Protein AF-A0A9P4ILH5-F1 (afdb_monomer_lite)

Sequence (162 aa):
MSQAESAASSATSRSSKFNIDENAKGSVLVYQWRGGPTGLAVQSQADLAKTIDKNTHLRCSRKQLPRGKSRIDVRTEDLYNEPERTSYSKYPNMKNCLASIGIPSKVYWKRMFTNQYKELFIISPESSPENSPENSQNTTPSSTFAPEARHAPPQGQEDGPS

Secondary structure (DSSP, 8-state):
-------------HHHHTT--TT---EEEEEETT-GGG-EEEEEHHHHHHHHHH-TTEEEEEEEPPTT-SEEEEEGGGGS-HHHHHHHTTSGGGG-EEEEEEPPHHHHHHHHHH----EEEEEEE---TT-------------S------------------

Structure (mmCIF, N/CA/C/O backbone):
data_AF-A0A9P4ILH5-F1
#
_entry.id   AF-A0A9P4ILH5-F1
#
loop_
_atom_site.group_PDB
_atom_site.id
_atom_site.type_symbol
_atom_site.label_atom_id
_atom_site.label_alt_id
_atom_site.label_comp_id
_atom_site.label_asym_id
_atom_site.label_entity_id
_atom_site.label_seq_id
_atom_site.pdbx_PDB_ins_code
_atom_site.Cartn_x
_atom_site.Cartn_y
_atom_site.Cartn_z
_atom_site.occupancy
_atom_site.B_iso_or_equiv
_atom_site.auth_seq_id
_atom_site.auth_comp_id
_atom_site.auth_asym_id
_atom_site.auth_atom_id
_atom_site.pdbx_PDB_model_num
ATOM 1 N N . MET A 1 1 ? -13.924 50.700 -13.151 1.00 39.12 1 MET A N 1
ATOM 2 C CA . MET A 1 1 ? -14.479 49.351 -13.397 1.00 39.12 1 MET A CA 1
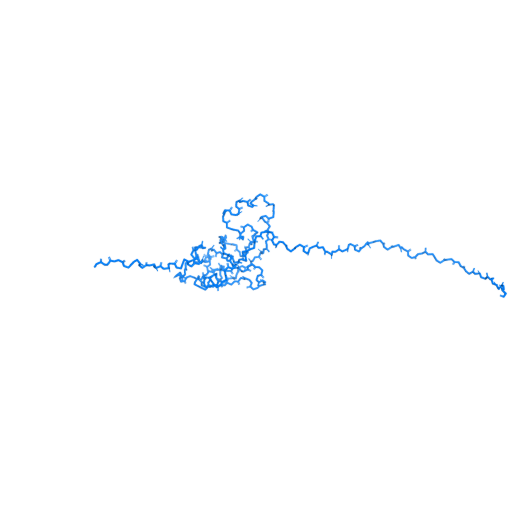ATOM 3 C C . MET A 1 1 ? -13.353 48.527 -14.007 1.00 39.12 1 MET A C 1
ATOM 5 O O . MET A 1 1 ? -13.022 48.742 -15.157 1.00 39.12 1 MET A O 1
ATOM 9 N N . SER A 1 2 ? -12.490 47.942 -13.180 1.00 47.09 2 SER A N 1
ATOM 10 C CA . SER A 1 2 ? -12.613 46.578 -12.633 1.00 47.09 2 SER A CA 1
ATOM 11 C C . SER A 1 2 ? -12.227 45.516 -13.658 1.00 47.09 2 SER A C 1
ATOM 13 O O . SER A 1 2 ? -13.052 45.153 -14.488 1.00 47.09 2 SER A O 1
ATOM 15 N N . GLN A 1 3 ? -11.010 44.988 -13.529 1.00 38.22 3 GLN A N 1
ATOM 16 C CA . GLN A 1 3 ? -10.766 43.545 -13.490 1.00 38.22 3 GLN A CA 1
ATOM 17 C C . GLN A 1 3 ? -9.326 43.294 -13.026 1.00 38.22 3 GLN A C 1
ATOM 19 O O . GLN A 1 3 ? -8.369 43.427 -13.778 1.00 38.22 3 GLN A O 1
ATOM 24 N N . ALA A 1 4 ? -9.194 42.992 -11.735 1.00 41.22 4 ALA A N 1
ATOM 25 C CA . ALA A 1 4 ? -8.048 42.275 -11.209 1.00 41.22 4 ALA A CA 1
ATOM 26 C C . ALA A 1 4 ? -8.305 40.793 -11.501 1.00 41.22 4 ALA A C 1
ATOM 28 O O . ALA A 1 4 ? -9.190 40.191 -10.889 1.00 41.22 4 ALA A O 1
ATOM 29 N N . GLU A 1 5 ? -7.579 40.220 -12.461 1.00 37.84 5 GLU A N 1
ATOM 30 C CA . GLU A 1 5 ? -7.494 38.771 -12.616 1.00 37.84 5 GLU A CA 1
ATOM 31 C C . GLU A 1 5 ? -6.852 38.214 -11.346 1.00 37.84 5 GLU A C 1
ATOM 33 O O . GLU A 1 5 ? -5.647 38.304 -11.115 1.00 37.84 5 GLU A O 1
ATOM 38 N N . SER A 1 6 ? -7.700 37.688 -10.466 1.00 41.16 6 SER A N 1
ATOM 39 C CA . SER A 1 6 ? -7.262 36.846 -9.369 1.00 41.16 6 SER A CA 1
ATOM 40 C C . SER A 1 6 ? -6.671 35.586 -9.983 1.00 41.16 6 SER A C 1
ATOM 42 O O . SER A 1 6 ? -7.394 34.649 -10.315 1.00 41.16 6 SER A O 1
ATOM 44 N N . ALA A 1 7 ? -5.347 35.567 -10.131 1.00 45.66 7 ALA A N 1
ATOM 45 C CA . ALA A 1 7 ? -4.575 34.343 -10.230 1.00 45.66 7 ALA A CA 1
ATOM 46 C C . ALA A 1 7 ? -4.762 33.577 -8.912 1.00 45.66 7 ALA A C 1
ATOM 48 O O . ALA A 1 7 ? -3.938 33.626 -8.000 1.00 45.66 7 ALA A O 1
ATOM 49 N N . ALA A 1 8 ? -5.908 32.910 -8.780 1.00 41.16 8 ALA A N 1
ATOM 50 C CA . ALA A 1 8 ? -6.092 31.858 -7.809 1.00 41.16 8 ALA A CA 1
ATOM 51 C C . ALA A 1 8 ? -5.133 30.748 -8.232 1.00 41.16 8 ALA A C 1
ATOM 53 O O . ALA A 1 8 ? -5.446 29.933 -9.100 1.00 41.16 8 ALA A O 1
ATOM 54 N N . SER A 1 9 ? -3.936 30.766 -7.652 1.00 40.47 9 SER A N 1
ATOM 55 C CA . SER A 1 9 ? -2.996 29.658 -7.642 1.00 40.47 9 SER A CA 1
ATOM 56 C C . SER A 1 9 ? -3.719 28.442 -7.069 1.00 40.47 9 SER A C 1
ATOM 58 O O . SER A 1 9 ? -3.659 28.175 -5.872 1.00 40.47 9 SER A O 1
ATOM 60 N N . SER A 1 10 ? -4.459 27.724 -7.916 1.00 41.38 10 SER A N 1
ATOM 61 C CA . SER A 1 10 ? -4.979 26.398 -7.617 1.00 41.38 10 SER A CA 1
ATOM 62 C C . SER A 1 10 ? -3.764 25.492 -7.527 1.00 41.38 10 SER A C 1
ATOM 64 O O . SER A 1 10 ? -3.354 24.872 -8.508 1.00 41.38 10 SER A O 1
ATOM 66 N N . ALA A 1 11 ? -3.135 25.484 -6.352 1.00 45.09 11 ALA A N 1
ATOM 67 C CA . ALA A 1 11 ? -2.188 24.467 -5.953 1.00 45.09 11 ALA A CA 1
ATOM 68 C C . ALA A 1 11 ? -2.924 23.135 -6.094 1.00 45.09 11 ALA A C 1
ATOM 70 O O . ALA A 1 11 ? -3.720 22.744 -5.247 1.00 45.09 11 ALA A O 1
ATOM 71 N N . THR A 1 12 ? -2.761 22.496 -7.248 1.00 54.03 12 THR A N 1
ATOM 72 C CA . THR A 1 12 ? -3.368 21.202 -7.519 1.00 54.03 12 THR A CA 1
ATOM 73 C C . THR A 1 12 ? -2.593 20.217 -6.659 1.00 54.03 12 THR A C 1
ATOM 75 O O . THR A 1 12 ? -1.484 19.835 -7.039 1.00 54.03 12 THR A O 1
ATOM 78 N N . SER A 1 13 ? -3.122 19.885 -5.475 1.00 64.56 13 SER A N 1
ATOM 79 C CA . SER A 1 13 ? -2.508 18.923 -4.556 1.00 64.56 13 SER A CA 1
ATOM 80 C C . SER A 1 13 ? -2.096 17.675 -5.342 1.00 64.56 13 SER A C 1
ATOM 82 O O . SER A 1 13 ? -2.856 17.176 -6.183 1.00 64.56 13 SER A O 1
ATOM 84 N N . ARG A 1 14 ? -0.876 17.164 -5.128 1.00 72.06 14 ARG A N 1
ATOM 85 C CA . ARG A 1 14 ? -0.390 15.964 -5.840 1.00 72.06 14 ARG A CA 1
ATOM 86 C C . ARG A 1 14 ? -1.296 14.774 -5.549 1.00 72.06 14 ARG A C 1
ATOM 88 O O . ARG A 1 14 ? -1.492 13.932 -6.420 1.00 72.06 14 ARG A O 1
ATOM 95 N N . SER A 1 15 ? -1.883 14.737 -4.359 1.00 68.88 15 SER A N 1
ATOM 96 C CA . SER A 1 15 ? -2.915 13.786 -3.949 1.00 68.88 15 SER A CA 1
ATOM 97 C C . SER A 1 15 ? -4.109 13.714 -4.916 1.00 68.88 15 SER A C 1
ATOM 99 O O . SER A 1 15 ? -4.551 12.607 -5.243 1.00 68.88 15 SER A O 1
ATOM 101 N N . SER A 1 16 ? -4.542 14.839 -5.497 1.00 69.81 16 SER A N 1
ATOM 102 C CA . SER A 1 16 ? -5.604 14.883 -6.515 1.00 69.81 16 SER A CA 1
ATOM 103 C C . SER A 1 16 ? -5.225 14.144 -7.802 1.00 69.81 16 SER A C 1
ATOM 105 O O . SER A 1 16 ? -6.077 13.499 -8.413 1.00 69.81 16 SER A O 1
ATOM 107 N N . LYS A 1 17 ? -3.938 14.136 -8.190 1.00 74.12 17 LYS A N 1
ATOM 108 C CA . LYS A 1 17 ? -3.458 13.355 -9.352 1.00 74.12 17 LYS A CA 1
ATOM 109 C C . LYS A 1 17 ? -3.633 11.850 -9.151 1.00 74.12 17 LYS A C 1
ATOM 111 O O . LYS A 1 17 ? -3.811 11.113 -10.116 1.00 74.12 17 LYS A O 1
ATOM 116 N N . PHE A 1 18 ? -3.618 11.396 -7.901 1.00 75.38 18 PHE A N 1
ATOM 117 C CA . PHE A 1 18 ? -3.777 9.990 -7.537 1.00 75.38 18 PHE A CA 1
ATOM 118 C C . PHE A 1 18 ? -5.218 9.630 -7.137 1.00 75.38 18 PHE A C 1
ATOM 120 O O . PHE A 1 18 ? -5.452 8.517 -6.667 1.00 75.38 18 PHE A O 1
ATOM 127 N N . ASN A 1 19 ? -6.189 10.530 -7.372 1.00 75.38 19 ASN A N 1
ATOM 128 C CA . ASN A 1 19 ? -7.596 10.379 -6.970 1.00 75.38 19 ASN A CA 1
ATOM 129 C C . ASN A 1 19 ? -7.748 10.059 -5.468 1.00 75.38 19 ASN A C 1
ATOM 131 O O . ASN A 1 19 ? -8.532 9.188 -5.085 1.00 75.38 19 ASN A O 1
ATOM 135 N N . ILE A 1 20 ? -6.956 10.722 -4.623 1.00 80.69 20 ILE A N 1
ATOM 136 C CA . ILE A 1 20 ? -7.101 10.656 -3.167 1.00 80.69 20 ILE A CA 1
ATOM 137 C C . ILE A 1 20 ? -8.059 11.776 -2.759 1.00 80.69 20 ILE A C 1
ATOM 139 O O . ILE A 1 20 ? -7.804 12.938 -3.064 1.00 80.69 20 ILE A O 1
ATOM 143 N N . ASP A 1 21 ? -9.155 11.435 -2.086 1.00 77.12 21 ASP A N 1
ATOM 144 C CA . ASP A 1 21 ? -10.130 12.411 -1.606 1.00 77.12 21 ASP A CA 1
ATOM 145 C C . ASP A 1 21 ? -9.743 12.857 -0.188 1.00 77.12 21 ASP A C 1
ATOM 147 O O . ASP A 1 21 ? -9.920 12.144 0.801 1.00 77.12 21 ASP A O 1
ATOM 151 N N . GLU A 1 22 ? -9.183 14.060 -0.078 1.00 76.12 22 GLU A N 1
ATOM 152 C CA . GLU A 1 22 ? -8.727 14.618 1.201 1.00 76.12 22 GLU A CA 1
ATOM 153 C C . GLU A 1 22 ? -9.875 14.833 2.207 1.00 76.12 22 GLU A C 1
ATOM 155 O O . GLU A 1 22 ? -9.644 14.857 3.418 1.00 76.12 22 GLU A O 1
ATOM 160 N N . ASN A 1 23 ? -11.115 14.967 1.724 1.00 72.38 23 ASN A N 1
ATOM 161 C CA . ASN A 1 23 ? -12.307 15.215 2.533 1.00 72.38 23 ASN A CA 1
ATOM 162 C C . ASN A 1 23 ? -13.044 13.916 2.917 1.00 72.38 23 ASN A C 1
ATOM 164 O O . ASN A 1 23 ? -13.942 13.922 3.770 1.00 72.38 23 ASN A O 1
ATOM 168 N N . ALA A 1 24 ? -12.665 12.777 2.335 1.00 76.94 24 ALA A N 1
ATOM 169 C CA . ALA A 1 24 ? -13.244 11.490 2.670 1.00 76.94 24 ALA A CA 1
ATOM 170 C C . ALA A 1 24 ? -12.915 11.105 4.122 1.00 76.94 24 ALA A C 1
ATOM 172 O O . ALA A 1 24 ? -11.776 10.819 4.494 1.00 76.94 24 ALA A O 1
ATOM 173 N N . LYS A 1 25 ? -13.955 10.985 4.956 1.00 74.19 25 LYS A N 1
ATOM 174 C CA . LYS A 1 25 ? -13.852 10.559 6.369 1.00 74.19 25 LYS A CA 1
ATOM 175 C C . LYS A 1 25 ? -13.523 9.064 6.550 1.00 74.19 25 LYS A C 1
ATOM 177 O O . LYS A 1 25 ? -13.626 8.533 7.653 1.00 74.19 25 LYS A O 1
ATOM 182 N N . GLY A 1 26 ? -13.163 8.366 5.474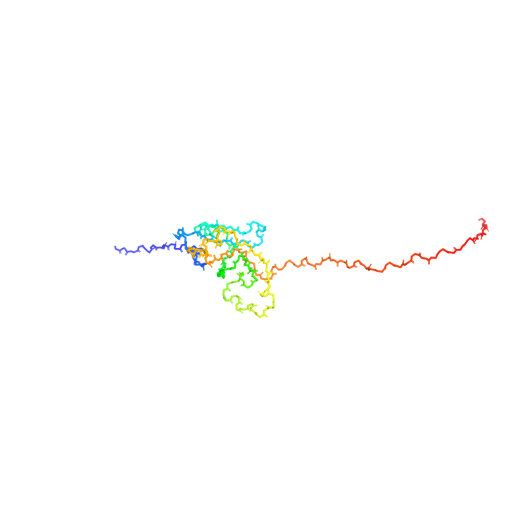 1.00 78.25 26 GLY A N 1
ATOM 183 C CA . GLY A 1 26 ? -12.865 6.938 5.471 1.00 78.25 26 GLY A CA 1
ATOM 184 C C . GLY A 1 26 ? -11.399 6.643 5.782 1.00 78.25 26 GLY A C 1
ATOM 185 O O . GLY A 1 26 ? -10.490 7.320 5.301 1.00 78.25 26 GLY A O 1
ATOM 186 N N . SER A 1 27 ? -11.155 5.589 6.559 1.00 87.75 27 SER A N 1
ATOM 187 C CA . SER A 1 27 ? -9.818 5.005 6.656 1.00 87.75 27 SER A CA 1
ATOM 188 C C . SER A 1 27 ? -9.532 4.132 5.437 1.00 87.75 27 SER A C 1
ATOM 190 O O . SER A 1 27 ? -10.403 3.399 4.965 1.00 87.75 27 SER A O 1
ATOM 192 N N . VAL A 1 28 ? -8.292 4.165 4.973 1.00 90.12 28 VAL A N 1
ATOM 193 C CA . VAL A 1 28 ? -7.782 3.378 3.853 1.00 90.12 28 VAL A CA 1
ATOM 194 C C . VAL A 1 28 ? -6.625 2.500 4.304 1.00 90.12 28 VAL A C 1
ATOM 196 O O . VAL A 1 28 ? -5.991 2.746 5.333 1.00 90.12 28 VAL A O 1
ATOM 199 N N . LEU A 1 29 ? -6.389 1.433 3.546 1.00 91.44 29 LEU A N 1
ATOM 200 C CA . LEU A 1 29 ? -5.242 0.567 3.755 1.00 91.44 29 LEU A CA 1
ATOM 201 C C . LEU A 1 29 ? -4.098 1.080 2.884 1.00 91.44 29 LEU A C 1
ATOM 203 O O . LEU A 1 29 ? -4.273 1.237 1.675 1.00 91.44 29 LEU A O 1
ATOM 207 N N . VAL A 1 30 ? -2.953 1.344 3.501 1.00 92.00 30 VAL A N 1
ATOM 208 C CA . VAL A 1 30 ? -1.774 1.914 2.851 1.00 92.00 30 VAL A CA 1
ATOM 209 C C . VAL A 1 30 ? -0.613 0.947 3.014 1.00 92.00 30 VAL A C 1
ATOM 211 O O . VAL A 1 30 ? -0.342 0.480 4.119 1.00 92.00 30 VAL A O 1
ATOM 214 N N . TYR A 1 31 ? 0.064 0.639 1.915 1.00 90.88 31 TYR A N 1
ATOM 215 C CA . TYR A 1 31 ? 1.284 -0.149 1.896 1.00 90.88 31 TYR A CA 1
ATOM 216 C C . TYR A 1 31 ? 2.459 0.678 1.378 1.00 90.88 31 TYR A C 1
ATOM 218 O O . TYR A 1 31 ? 2.425 1.173 0.257 1.00 90.88 31 TYR A O 1
ATOM 226 N N . GLN A 1 32 ? 3.518 0.788 2.170 1.00 90.44 32 GLN A N 1
ATOM 227 C CA . GLN A 1 32 ? 4.772 1.430 1.800 1.00 90.44 32 GLN A CA 1
ATOM 228 C C . GLN A 1 32 ? 5.740 0.395 1.212 1.00 90.44 32 GLN A C 1
ATOM 230 O O . GLN A 1 32 ? 6.250 -0.486 1.913 1.00 90.44 32 GLN A O 1
ATOM 235 N N . TRP A 1 33 ? 6.051 0.531 -0.075 1.00 85.19 33 TRP A N 1
ATOM 236 C CA . TRP A 1 33 ? 7.078 -0.260 -0.745 1.00 85.19 33 TRP A CA 1
ATOM 237 C C . TRP A 1 33 ? 8.453 -0.012 -0.112 1.00 85.19 33 TRP A C 1
ATOM 239 O O . TRP A 1 33 ? 8.835 1.134 0.124 1.00 85.19 33 TRP A O 1
ATOM 249 N N . ARG A 1 34 ? 9.191 -1.096 0.175 1.00 79.19 34 ARG A N 1
ATOM 250 C CA . ARG A 1 34 ? 10.454 -1.099 0.946 1.00 79.19 34 ARG A CA 1
ATOM 251 C C . ARG A 1 34 ? 10.356 -0.540 2.378 1.00 79.19 34 ARG A C 1
ATOM 253 O O . ARG A 1 34 ? 11.380 -0.380 3.029 1.00 79.19 34 ARG A O 1
ATOM 260 N N . GLY A 1 35 ? 9.148 -0.339 2.914 1.00 67.44 35 GLY A N 1
ATOM 261 C CA . GLY A 1 35 ? 8.917 0.108 4.296 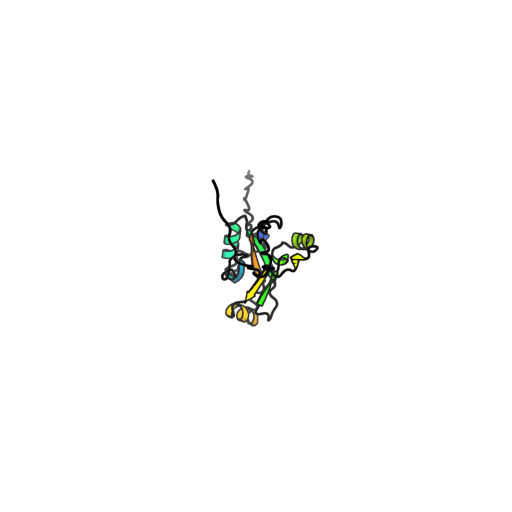1.00 67.44 35 GLY A CA 1
ATOM 262 C C . GLY A 1 35 ? 9.147 -0.957 5.382 1.00 67.44 35 GLY A C 1
ATOM 263 O O . GLY A 1 35 ? 8.827 -0.719 6.541 1.00 67.44 35 GLY A O 1
ATOM 264 N N . GLY A 1 36 ? 9.671 -2.136 5.029 1.00 61.97 36 GLY A N 1
ATOM 265 C CA . GLY A 1 36 ? 9.954 -3.219 5.975 1.00 61.97 36 GLY A CA 1
ATOM 266 C C . GLY A 1 36 ? 8.705 -3.961 6.498 1.00 61.97 36 GLY A C 1
ATOM 267 O O . GLY A 1 36 ? 7.634 -3.888 5.887 1.00 61.97 36 GLY A O 1
ATOM 268 N N . PRO A 1 37 ? 8.822 -4.707 7.617 1.00 55.00 37 PRO A N 1
ATOM 269 C CA . PRO A 1 37 ? 7.745 -5.539 8.175 1.00 55.00 37 PRO A CA 1
ATOM 270 C C . PRO A 1 37 ? 6.537 -4.739 8.696 1.00 55.00 37 PRO A C 1
ATOM 272 O O . PRO A 1 37 ? 5.464 -5.304 8.894 1.00 55.00 37 PRO A O 1
ATOM 275 N N . THR A 1 38 ? 6.685 -3.426 8.878 1.00 63.72 38 THR A N 1
ATOM 276 C CA . THR A 1 38 ? 5.633 -2.477 9.281 1.00 63.72 38 THR A CA 1
ATOM 277 C C . THR A 1 38 ? 5.060 -1.688 8.103 1.00 63.72 38 THR A C 1
ATOM 279 O O . THR A 1 38 ? 4.316 -0.733 8.304 1.00 63.72 38 THR A O 1
ATOM 282 N N . GLY A 1 39 ? 5.371 -2.084 6.865 1.00 77.38 39 GLY A N 1
ATOM 283 C CA . GLY A 1 39 ? 4.970 -1.345 5.671 1.00 77.38 39 GLY A CA 1
ATOM 284 C C . GLY A 1 39 ? 3.460 -1.259 5.442 1.00 77.38 39 GLY A C 1
ATOM 285 O O . GLY A 1 39 ? 3.049 -0.487 4.591 1.00 77.38 39 GLY A O 1
ATOM 286 N N . LEU A 1 40 ? 2.625 -2.018 6.162 1.00 88.50 40 LEU A N 1
ATOM 287 C CA . LEU A 1 40 ? 1.167 -1.943 6.057 1.00 88.50 40 LEU A CA 1
ATOM 288 C C . LEU A 1 40 ? 0.568 -1.157 7.228 1.00 88.50 40 LEU A C 1
ATOM 290 O O . LEU A 1 40 ? 0.643 -1.593 8.377 1.00 88.50 40 LEU A O 1
ATOM 294 N N . ALA A 1 41 ? -0.114 -0.058 6.922 1.00 89.31 41 ALA A N 1
ATOM 295 C CA . ALA A 1 41 ? -0.784 0.787 7.901 1.00 89.31 41 ALA A CA 1
ATOM 296 C C . ALA A 1 41 ? -2.232 1.084 7.497 1.00 89.31 41 ALA A C 1
ATOM 298 O O . ALA A 1 41 ? -2.598 1.095 6.321 1.00 89.31 41 ALA A O 1
ATOM 299 N N . VAL A 1 42 ? -3.073 1.339 8.499 1.00 90.75 42 VAL A N 1
ATOM 300 C CA . VAL A 1 42 ? -4.405 1.913 8.297 1.00 90.75 42 VAL A CA 1
ATOM 301 C C . VAL A 1 42 ? -4.311 3.395 8.620 1.00 90.75 42 VAL A C 1
ATOM 303 O O . VAL A 1 42 ? -4.018 3.753 9.757 1.00 90.75 42 VAL A O 1
ATOM 306 N N . GLN A 1 43 ? -4.561 4.242 7.628 1.00 89.62 43 GLN A N 1
ATOM 307 C CA . GLN A 1 43 ? -4.483 5.699 7.752 1.00 89.62 43 GLN A CA 1
ATOM 308 C C . GLN A 1 43 ? -5.757 6.345 7.198 1.00 89.62 43 GLN A C 1
ATOM 310 O O . GLN A 1 43 ? -6.568 5.684 6.548 1.00 89.62 43 GLN A O 1
ATOM 315 N N . SER A 1 44 ? -5.986 7.624 7.491 1.00 90.19 44 SER A N 1
ATOM 316 C CA . SER A 1 44 ? -7.055 8.393 6.842 1.00 90.19 44 SER A CA 1
ATOM 317 C C . SER A 1 44 ? -6.609 8.851 5.453 1.00 90.19 44 SER A C 1
ATOM 319 O O . SER A 1 44 ? -5.412 9.004 5.204 1.00 90.19 44 SER A O 1
ATOM 321 N N . GLN A 1 45 ? -7.558 9.104 4.544 1.00 88.12 45 GLN A N 1
ATOM 322 C CA . GLN A 1 45 ? -7.208 9.645 3.223 1.00 88.12 45 GLN A CA 1
ATOM 323 C C . GLN A 1 45 ? -6.505 11.004 3.319 1.00 88.12 45 GLN A C 1
ATOM 325 O O . GLN A 1 45 ? -5.544 11.239 2.594 1.00 88.12 45 GLN A O 1
ATOM 330 N N . ALA A 1 46 ? -6.900 11.849 4.274 1.00 87.19 46 ALA A N 1
ATOM 331 C CA . ALA A 1 46 ? -6.229 13.118 4.540 1.00 87.19 46 ALA A CA 1
ATOM 332 C C . ALA A 1 46 ? -4.760 12.947 4.976 1.00 87.19 46 ALA A C 1
ATOM 334 O O . ALA A 1 46 ? -3.903 13.738 4.592 1.00 87.19 46 ALA A O 1
ATOM 335 N N . ASP A 1 47 ? -4.445 11.931 5.786 1.00 88.88 47 ASP A N 1
ATOM 336 C CA . ASP A 1 47 ? -3.066 11.671 6.222 1.00 88.88 47 ASP A CA 1
ATOM 337 C C . ASP A 1 47 ? -2.206 11.103 5.083 1.00 88.88 47 ASP A C 1
ATOM 339 O O . ASP A 1 47 ? -1.057 11.511 4.888 1.00 88.88 47 ASP A O 1
ATOM 343 N N . LEU A 1 48 ? -2.804 10.236 4.259 1.00 88.94 48 LEU A N 1
ATOM 344 C CA . LEU A 1 48 ? -2.192 9.750 3.027 1.00 88.94 48 LEU A CA 1
ATOM 345 C C . LEU A 1 48 ? -1.885 10.9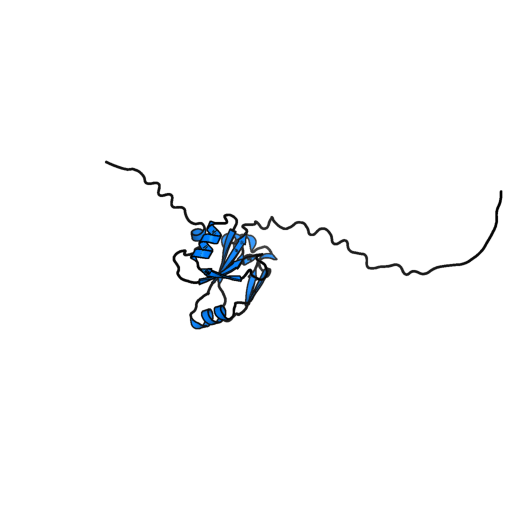10 2.068 1.00 88.94 48 LEU A C 1
ATOM 347 O O . LEU A 1 48 ? -0.757 11.018 1.592 1.00 88.94 48 LEU A O 1
ATOM 351 N N . ALA A 1 49 ? -2.852 11.800 1.827 1.00 88.06 49 ALA A N 1
ATOM 352 C CA . ALA A 1 49 ? -2.677 12.972 0.975 1.00 88.06 49 ALA A CA 1
ATOM 353 C C . ALA A 1 49 ? -1.516 13.845 1.460 1.00 88.06 49 ALA A C 1
ATOM 355 O O . ALA A 1 49 ? -0.571 14.080 0.713 1.00 88.06 49 ALA A O 1
ATOM 356 N N . LYS A 1 50 ? -1.494 14.186 2.755 1.00 88.31 50 LYS A N 1
ATOM 357 C CA . LYS A 1 50 ? -0.383 14.926 3.372 1.00 88.31 50 LYS A CA 1
ATOM 358 C C . LYS A 1 50 ? 0.963 14.231 3.193 1.00 88.31 50 LYS A C 1
ATOM 360 O O . LYS A 1 50 ? 1.966 14.906 2.996 1.00 88.31 50 LYS A O 1
ATOM 365 N N . THR A 1 51 ? 1.018 12.905 3.286 1.00 87.25 51 THR A N 1
ATOM 366 C CA . THR A 1 51 ? 2.267 12.146 3.115 1.00 87.25 51 THR A CA 1
ATOM 367 C C . THR A 1 51 ? 2.789 12.233 1.680 1.00 87.25 51 THR A C 1
ATOM 369 O O . THR A 1 51 ? 3.996 12.402 1.478 1.00 87.25 51 THR A O 1
ATOM 372 N N . ILE A 1 52 ? 1.886 12.166 0.700 1.00 87.31 52 ILE A N 1
ATOM 373 C CA . ILE A 1 52 ? 2.199 12.310 -0.727 1.00 87.31 52 ILE A CA 1
ATOM 374 C C . ILE A 1 52 ? 2.585 13.752 -1.071 1.00 87.31 52 ILE A C 1
ATOM 376 O O . ILE A 1 52 ? 3.553 13.966 -1.795 1.00 87.31 52 ILE A O 1
ATOM 380 N N . ASP A 1 53 ? 1.878 14.742 -0.530 1.00 85.88 53 ASP A N 1
ATOM 381 C CA . ASP A 1 53 ? 2.177 16.156 -0.766 1.00 85.88 53 ASP A CA 1
ATOM 382 C C . ASP A 1 53 ? 3.490 16.593 -0.091 1.00 85.88 53 ASP A C 1
ATOM 384 O O . ASP A 1 53 ? 4.231 17.396 -0.654 1.00 85.88 53 ASP A O 1
ATOM 388 N N . LYS A 1 54 ? 3.847 16.011 1.064 1.00 85.62 54 LYS A N 1
ATOM 389 C CA . LYS A 1 54 ? 5.142 16.252 1.731 1.00 85.62 54 LYS A CA 1
ATOM 390 C C . LYS A 1 54 ? 6.341 15.709 0.956 1.00 85.62 54 LYS A C 1
ATOM 392 O O . LYS A 1 54 ? 7.422 16.280 1.052 1.00 85.62 54 LYS A O 1
ATOM 397 N N . ASN A 1 55 ? 6.185 14.592 0.246 1.00 81.62 55 ASN A N 1
ATOM 398 C CA . ASN A 1 55 ? 7.293 13.912 -0.418 1.00 81.62 55 ASN A CA 1
ATOM 399 C C . ASN A 1 55 ? 7.065 13.874 -1.930 1.00 81.62 55 ASN A C 1
ATOM 401 O O . ASN A 1 55 ? 6.421 12.973 -2.468 1.00 81.62 55 ASN A O 1
ATOM 405 N N . THR A 1 56 ? 7.677 14.817 -2.637 1.00 77.69 56 THR A N 1
ATOM 406 C CA . THR A 1 56 ? 7.582 14.963 -4.098 1.00 77.69 56 THR A CA 1
ATOM 407 C C . THR A 1 56 ? 8.112 13.772 -4.891 1.00 77.69 56 THR A C 1
ATOM 409 O O . THR A 1 56 ? 7.735 13.615 -6.046 1.00 77.69 56 THR A O 1
ATOM 412 N N . HIS A 1 57 ? 8.938 12.920 -4.286 1.00 82.38 57 HIS A N 1
ATOM 413 C CA . HIS A 1 57 ? 9.481 11.716 -4.919 1.00 82.38 57 HIS A CA 1
ATOM 414 C C . HIS A 1 57 ? 8.646 10.461 -4.654 1.00 82.38 57 HIS A C 1
ATOM 416 O O . HIS A 1 57 ? 9.091 9.365 -4.979 1.00 82.38 57 HIS A O 1
ATOM 422 N N . LEU A 1 58 ? 7.471 10.572 -4.028 1.00 84.62 58 LEU A N 1
ATOM 423 C CA . LEU A 1 58 ? 6.572 9.436 -3.842 1.00 84.62 58 LEU A CA 1
ATOM 424 C C . LEU A 1 58 ? 5.496 9.414 -4.930 1.00 84.62 58 LEU A C 1
ATOM 426 O O . LEU A 1 58 ? 4.903 10.439 -5.285 1.00 84.62 58 LEU A O 1
ATOM 430 N N . ARG A 1 59 ? 5.220 8.203 -5.411 1.00 86.12 59 ARG A N 1
ATOM 431 C CA . ARG A 1 59 ? 4.067 7.854 -6.237 1.00 86.12 59 ARG A CA 1
ATOM 432 C C . ARG A 1 59 ? 3.104 6.985 -5.439 1.00 86.12 59 ARG A C 1
ATOM 434 O O . ARG A 1 59 ? 3.516 6.224 -4.559 1.00 86.12 59 ARG A O 1
ATOM 441 N N . CYS A 1 60 ? 1.826 7.091 -5.775 1.00 87.00 60 CYS A N 1
ATOM 442 C CA . CYS A 1 60 ? 0.761 6.315 -5.161 1.00 87.00 60 CYS A CA 1
ATOM 443 C C . CYS A 1 60 ? -0.007 5.559 -6.243 1.00 87.00 60 CYS A C 1
ATOM 445 O O . CYS A 1 60 ? -0.534 6.166 -7.171 1.00 87.00 60 CYS A O 1
ATOM 447 N N . SER A 1 61 ? -0.087 4.241 -6.123 1.00 88.56 61 SER A N 1
ATOM 448 C CA . SER A 1 61 ? -0.899 3.397 -6.994 1.00 88.56 61 SER A CA 1
ATOM 449 C C . SER A 1 61 ? -2.015 2.727 -6.200 1.00 88.56 61 SER A C 1
ATOM 451 O O . SER A 1 61 ? -1.955 2.597 -4.976 1.00 88.56 61 SER A O 1
ATOM 453 N N . ARG A 1 62 ? -3.082 2.328 -6.893 1.00 88.88 62 ARG A N 1
ATOM 454 C CA . ARG A 1 62 ? -4.268 1.727 -6.277 1.00 88.88 62 ARG A CA 1
ATOM 455 C C . ARG A 1 62 ? -4.426 0.297 -6.750 1.00 88.88 62 ARG A C 1
ATOM 457 O O . ARG A 1 62 ? -4.381 0.020 -7.946 1.00 88.88 62 ARG A O 1
ATOM 464 N N . LYS A 1 63 ? -4.666 -0.602 -5.802 1.00 89.69 63 LYS A N 1
ATOM 465 C CA . LYS A 1 63 ? -4.942 -2.009 -6.066 1.00 89.69 63 LYS A CA 1
ATOM 466 C C . LYS A 1 63 ? -6.259 -2.416 -5.430 1.00 89.69 63 LYS A C 1
ATOM 468 O O . LYS A 1 63 ? -6.442 -2.288 -4.220 1.00 89.69 63 LYS A O 1
ATOM 473 N N . GLN A 1 64 ? -7.160 -2.974 -6.230 1.00 88.88 64 GLN A N 1
ATOM 474 C CA . GLN A 1 64 ? -8.392 -3.543 -5.700 1.00 88.88 64 GLN A CA 1
ATOM 475 C C . GLN A 1 64 ? -8.107 -4.820 -4.918 1.00 88.88 64 GLN A C 1
ATOM 477 O O . GLN A 1 64 ? -7.340 -5.689 -5.345 1.00 88.88 64 GLN A O 1
ATOM 482 N N . LEU A 1 65 ? -8.757 -4.940 -3.767 1.00 87.19 65 LEU A N 1
ATOM 483 C CA . LEU A 1 65 ? -8.601 -6.088 -2.906 1.00 87.19 65 LEU A CA 1
ATOM 484 C C . LEU A 1 65 ? -9.677 -7.133 -3.199 1.00 87.19 65 LEU A C 1
ATOM 486 O O . LEU A 1 65 ? -10.862 -6.868 -2.980 1.00 87.19 65 LEU A O 1
ATOM 490 N N . PRO A 1 66 ? -9.292 -8.344 -3.638 1.00 84.62 66 PRO A N 1
ATOM 491 C CA . PRO A 1 66 ? -10.256 -9.400 -3.893 1.00 84.62 66 PRO A CA 1
ATOM 492 C C . PRO A 1 66 ? -10.992 -9.774 -2.602 1.00 84.62 66 PRO A C 1
ATOM 494 O O . PRO A 1 66 ? -10.387 -9.943 -1.534 1.00 84.62 66 PRO A O 1
ATOM 497 N N . ARG A 1 67 ? -12.318 -9.914 -2.699 1.00 83.12 67 ARG A N 1
ATOM 498 C CA . ARG A 1 67 ? -13.157 -10.330 -1.569 1.00 83.12 67 ARG A CA 1
ATOM 499 C C . ARG A 1 67 ? -12.754 -11.734 -1.104 1.00 83.12 67 ARG A C 1
ATOM 501 O O . ARG A 1 67 ? -12.374 -12.578 -1.907 1.00 83.12 67 ARG A O 1
ATOM 508 N N . GLY A 1 68 ? -12.808 -11.965 0.208 1.00 83.06 68 GLY A N 1
ATOM 509 C CA . GLY A 1 68 ? -12.512 -13.268 0.820 1.00 83.06 68 GLY A CA 1
ATOM 510 C C . GLY A 1 68 ? -11.029 -13.643 0.939 1.00 83.06 68 GLY A C 1
ATOM 511 O O . GLY A 1 68 ? -10.717 -14.617 1.613 1.00 83.06 68 GLY A O 1
ATOM 512 N N . LYS A 1 69 ? -10.086 -12.879 0.367 1.00 86.00 69 LYS A N 1
ATOM 513 C CA . LYS A 1 69 ? -8.648 -13.161 0.538 1.00 86.00 69 LYS A CA 1
ATOM 514 C C . LYS A 1 69 ? -8.062 -12.438 1.745 1.00 86.00 69 LYS A C 1
ATOM 516 O O . LYS A 1 69 ? -8.096 -11.212 1.808 1.00 86.00 69 LYS A O 1
ATOM 521 N N . SER A 1 70 ? -7.486 -13.181 2.685 1.00 87.81 70 SER A N 1
ATOM 522 C CA . SER A 1 70 ? -6.750 -12.625 3.832 1.00 87.81 70 SER A CA 1
ATOM 523 C C . SER A 1 70 ? -5.343 -12.143 3.467 1.00 87.81 70 SER A C 1
ATOM 525 O O . SER A 1 70 ? -4.754 -11.376 4.223 1.00 87.81 70 SER A O 1
ATOM 527 N N . ARG A 1 71 ? -4.813 -12.562 2.311 1.00 89.38 71 ARG A N 1
ATOM 528 C CA . ARG A 1 71 ? -3.480 -12.206 1.818 1.00 89.38 71 ARG A CA 1
ATOM 529 C C . ARG A 1 71 ? -3.553 -11.572 0.433 1.00 89.38 71 ARG A C 1
ATOM 531 O O . ARG A 1 71 ? -4.383 -11.967 -0.388 1.00 89.38 71 ARG A O 1
ATOM 538 N N . ILE A 1 72 ? -2.700 -10.582 0.193 1.00 89.25 72 ILE A N 1
ATOM 539 C CA . ILE A 1 72 ? -2.630 -9.838 -1.065 1.00 89.25 72 ILE A CA 1
ATOM 540 C C . ILE A 1 72 ? -1.192 -9.848 -1.553 1.00 89.25 72 ILE A C 1
ATOM 542 O O . ILE A 1 72 ? -0.285 -9.449 -0.824 1.00 89.25 72 ILE A O 1
ATOM 546 N N . ASP A 1 73 ? -1.008 -10.246 -2.803 1.00 90.94 73 ASP A N 1
ATOM 547 C CA . ASP A 1 73 ? 0.280 -10.152 -3.474 1.00 90.94 73 ASP A CA 1
ATOM 548 C C . ASP A 1 73 ? 0.395 -8.790 -4.151 1.00 90.94 73 ASP A C 1
ATOM 550 O O . ASP A 1 73 ? -0.408 -8.454 -5.024 1.00 90.94 73 ASP A O 1
ATOM 554 N N . VAL A 1 74 ? 1.381 -8.003 -3.743 1.00 89.56 74 VAL A N 1
ATOM 555 C CA . VAL A 1 74 ? 1.830 -6.802 -4.445 1.00 89.56 74 VAL A CA 1
ATOM 556 C C . VAL A 1 74 ? 2.851 -7.241 -5.480 1.00 89.56 74 VAL A C 1
ATOM 558 O O . VAL A 1 74 ? 3.830 -7.910 -5.151 1.00 89.56 74 VAL A O 1
ATOM 561 N N . ARG A 1 75 ? 2.608 -6.891 -6.736 1.00 90.62 75 ARG A N 1
ATOM 562 C CA . ARG A 1 75 ? 3.441 -7.225 -7.887 1.00 90.62 75 ARG A CA 1
ATOM 563 C C . ARG A 1 75 ? 4.116 -5.982 -8.436 1.00 90.62 75 ARG A C 1
ATOM 565 O O . ARG A 1 75 ? 3.701 -4.863 -8.141 1.00 90.62 75 ARG A O 1
ATOM 572 N N . THR A 1 76 ? 5.125 -6.176 -9.277 1.00 88.88 76 THR A N 1
ATOM 573 C CA . THR A 1 76 ? 5.822 -5.066 -9.940 1.00 88.88 76 THR A CA 1
ATOM 574 C C . THR A 1 76 ? 4.857 -4.197 -10.745 1.00 88.88 76 THR A C 1
ATOM 576 O O . THR A 1 76 ? 4.915 -2.975 -10.654 1.00 88.88 76 THR A O 1
ATOM 579 N N . GLU A 1 77 ? 3.911 -4.817 -11.455 1.00 88.81 77 GLU A N 1
ATOM 580 C CA . GLU A 1 77 ? 2.860 -4.126 -12.211 1.00 88.81 77 GLU A CA 1
ATOM 581 C C . GLU A 1 77 ? 1.981 -3.199 -11.357 1.00 88.81 77 GLU A C 1
ATOM 583 O O . GLU A 1 77 ? 1.461 -2.215 -11.879 1.00 88.81 77 GLU A O 1
ATOM 588 N N . ASP A 1 78 ? 1.832 -3.478 -10.057 1.00 88.56 78 ASP A N 1
ATOM 589 C CA . ASP A 1 78 ? 1.034 -2.644 -9.157 1.00 88.56 78 ASP A CA 1
ATOM 590 C C . ASP A 1 78 ? 1.769 -1.366 -8.746 1.00 88.56 78 ASP A C 1
ATOM 592 O O . ASP A 1 78 ? 1.137 -0.479 -8.189 1.00 88.56 78 ASP A O 1
ATOM 596 N N . LEU A 1 79 ? 3.081 -1.249 -8.976 1.00 87.50 79 LEU A N 1
ATOM 597 C CA . LEU A 1 79 ? 3.839 -0.035 -8.655 1.00 87.50 79 LEU A CA 1
ATOM 598 C C . LEU A 1 79 ? 3.732 1.043 -9.742 1.00 87.50 79 LEU A C 1
ATOM 600 O O . LEU A 1 79 ? 4.076 2.195 -9.488 1.00 87.50 79 LEU A O 1
ATOM 604 N N . TYR A 1 80 ? 3.292 0.680 -10.946 1.00 83.94 80 TYR A N 1
ATOM 605 C CA . TYR A 1 80 ? 3.242 1.573 -12.102 1.00 83.94 80 TYR A CA 1
ATOM 606 C C . TYR A 1 80 ? 1.850 2.172 -12.306 1.00 83.94 80 TYR A C 1
ATOM 608 O O . TYR A 1 80 ? 0.835 1.562 -11.964 1.00 83.94 80 TYR A O 1
ATOM 616 N N . ASN A 1 81 ? 1.797 3.356 -12.921 1.00 81.31 81 ASN A N 1
ATOM 617 C CA . ASN A 1 81 ? 0.535 3.923 -13.391 1.00 81.31 81 ASN A CA 1
ATOM 618 C C . ASN A 1 81 ? -0.017 3.107 -14.573 1.00 81.31 81 ASN A C 1
ATOM 620 O O . ASN A 1 81 ? 0.729 2.410 -15.258 1.00 81.31 81 ASN A O 1
ATOM 624 N N . GLU A 1 82 ? -1.313 3.227 -14.870 1.00 79.38 82 GLU A N 1
ATOM 625 C CA . GLU A 1 82 ? -1.952 2.520 -15.994 1.00 79.38 82 GLU A CA 1
ATOM 626 C C . GLU A 1 82 ? -1.223 2.630 -17.354 1.00 79.38 82 GLU A C 1
ATOM 628 O O . GLU A 1 82 ? -1.037 1.586 -17.994 1.00 79.38 82 GLU A O 1
ATOM 633 N N . PRO A 1 83 ? -0.753 3.814 -17.809 1.00 79.94 83 PRO A N 1
ATOM 634 C CA . PRO A 1 83 ? -0.021 3.910 -19.075 1.00 79.94 83 PRO A CA 1
ATOM 635 C C . PRO A 1 83 ? 1.329 3.183 -19.027 1.00 79.94 83 PRO A C 1
ATOM 637 O O . PRO A 1 83 ? 1.668 2.435 -19.942 1.00 79.94 83 PRO A O 1
ATOM 640 N N . GLU A 1 84 ? 2.081 3.332 -17.937 1.00 81.31 84 GLU A N 1
ATOM 641 C CA . GLU A 1 84 ? 3.378 2.673 -17.754 1.00 81.31 84 GLU A CA 1
ATOM 642 C C . GLU A 1 84 ? 3.227 1.154 -17.656 1.00 81.31 84 GLU A C 1
ATOM 644 O O . GLU A 1 84 ? 3.975 0.411 -18.288 1.00 81.31 84 GLU A O 1
ATOM 649 N N . ARG A 1 85 ? 2.213 0.677 -16.924 1.00 83.81 85 ARG A N 1
ATOM 650 C CA . ARG A 1 85 ? 1.903 -0.750 -16.804 1.00 83.81 85 ARG A CA 1
ATOM 651 C C . ARG A 1 85 ? 1.688 -1.384 -18.175 1.00 83.81 85 ARG A C 1
ATOM 653 O O . ARG A 1 85 ? 2.121 -2.509 -18.400 1.00 83.81 85 ARG A O 1
ATOM 660 N N . THR A 1 86 ? 1.066 -0.654 -19.098 1.00 84.25 86 THR A N 1
ATOM 661 C CA . THR A 1 86 ? 0.856 -1.112 -20.476 1.00 84.25 86 THR A CA 1
ATOM 662 C C . THR A 1 86 ? 2.175 -1.155 -21.250 1.00 84.25 86 THR A C 1
ATOM 664 O O . THR A 1 86 ? 2.502 -2.191 -21.830 1.00 84.25 86 THR A O 1
ATOM 667 N N . SER A 1 87 ? 2.984 -0.093 -21.184 1.00 85.00 87 SER A N 1
ATOM 668 C CA . SER A 1 87 ? 4.292 -0.006 -21.858 1.00 85.00 87 SER A CA 1
ATOM 669 C C . SER A 1 87 ? 5.295 -1.063 -21.390 1.00 85.00 87 SER A C 1
ATOM 671 O O . SER A 1 87 ? 6.055 -1.613 -22.191 1.00 85.00 87 SER A O 1
ATOM 673 N N . TYR A 1 88 ? 5.288 -1.371 -20.092 1.00 81.88 88 TYR A N 1
ATOM 674 C CA . TYR A 1 88 ? 6.198 -2.336 -19.485 1.00 81.88 88 TYR A CA 1
ATOM 675 C C . TYR A 1 88 ? 5.625 -3.756 -19.423 1.00 81.88 88 TYR A C 1
ATOM 677 O O . TYR A 1 88 ? 6.379 -4.682 -19.141 1.00 81.88 88 TYR A O 1
ATOM 685 N N . SER A 1 89 ? 4.347 -3.973 -19.765 1.00 82.56 89 SER A N 1
ATOM 686 C CA . SER A 1 89 ? 3.690 -5.296 -19.742 1.00 82.56 89 SER A CA 1
ATOM 687 C C . SER A 1 89 ? 4.437 -6.389 -20.518 1.00 82.56 89 SER A C 1
ATOM 689 O O . SER A 1 89 ? 4.318 -7.569 -20.191 1.00 82.56 89 SER A O 1
ATOM 691 N N . LYS A 1 90 ? 5.242 -5.992 -21.513 1.00 86.25 90 LYS A N 1
ATOM 692 C CA . LYS A 1 90 ? 6.104 -6.872 -22.312 1.00 86.25 90 LYS A CA 1
ATOM 693 C C . LYS A 1 90 ? 7.227 -7.541 -21.515 1.00 86.25 90 LYS A C 1
ATOM 695 O O . LYS A 1 90 ? 7.744 -8.566 -21.949 1.00 86.25 90 LYS A O 1
ATOM 700 N N . TYR A 1 91 ? 7.639 -6.968 -20.384 1.00 83.75 91 TYR A N 1
ATOM 701 C CA . TYR A 1 91 ? 8.740 -7.509 -19.597 1.00 83.75 91 TYR A CA 1
ATOM 702 C C . TYR A 1 91 ? 8.248 -8.629 -18.665 1.00 83.75 91 TYR A C 1
ATOM 704 O O . TYR A 1 91 ? 7.256 -8.457 -17.950 1.00 83.75 91 TYR A O 1
ATOM 712 N N . PRO A 1 92 ? 8.957 -9.773 -18.599 1.00 83.00 92 PRO A N 1
ATOM 713 C CA . PRO A 1 92 ? 8.530 -10.919 -17.790 1.00 83.00 92 PRO A CA 1
ATOM 714 C C . PRO A 1 92 ? 8.524 -10.621 -16.282 1.00 83.00 92 PRO A C 1
ATOM 716 O O . PRO A 1 92 ? 7.786 -11.244 -15.521 1.00 83.00 92 PRO A O 1
ATOM 719 N N . ASN A 1 93 ? 9.302 -9.630 -15.841 1.00 84.81 93 ASN A N 1
ATOM 720 C CA . ASN A 1 93 ? 9.398 -9.200 -14.446 1.00 84.81 93 ASN A CA 1
ATOM 721 C C . ASN A 1 93 ? 8.165 -8.416 -13.942 1.00 84.81 93 ASN A C 1
ATOM 723 O O . ASN A 1 93 ? 8.044 -8.196 -12.734 1.00 84.81 93 ASN A O 1
ATOM 727 N N . MET A 1 94 ? 7.226 -8.025 -14.814 1.00 85.38 94 MET A N 1
ATOM 728 C CA . MET A 1 94 ? 6.041 -7.254 -14.409 1.00 85.38 94 MET A CA 1
ATOM 729 C C . MET A 1 94 ? 5.104 -8.027 -13.486 1.00 85.38 94 MET A C 1
ATOM 731 O O . MET A 1 94 ? 4.543 -7.465 -12.546 1.00 85.38 94 MET A O 1
ATOM 735 N N . LYS A 1 95 ? 4.972 -9.336 -13.713 1.00 86.12 95 LYS A N 1
ATOM 736 C CA . LYS A 1 95 ? 4.126 -10.215 -12.894 1.00 86.12 95 LYS A CA 1
ATOM 737 C C . LYS A 1 95 ? 4.831 -10.719 -11.635 1.00 86.12 95 LYS A C 1
ATOM 739 O O . LYS A 1 95 ? 4.240 -11.504 -10.894 1.00 86.12 95 LYS A O 1
ATOM 744 N N . ASN A 1 96 ? 6.077 -10.301 -11.399 1.00 88.75 96 ASN A N 1
ATOM 745 C CA . ASN A 1 96 ? 6.844 -10.777 -10.260 1.00 88.75 96 ASN A CA 1
ATOM 746 C C . ASN A 1 96 ? 6.184 -10.338 -8.948 1.00 88.75 96 ASN A C 1
ATOM 748 O O . ASN A 1 96 ? 5.774 -9.183 -8.808 1.00 88.75 96 ASN A O 1
ATOM 752 N N . CYS A 1 97 ? 6.070 -11.265 -7.998 1.00 88.81 97 CYS A N 1
ATOM 753 C CA . CYS A 1 97 ? 5.533 -10.966 -6.677 1.00 88.81 97 CYS A CA 1
ATOM 754 C C . CYS A 1 97 ? 6.622 -10.281 -5.854 1.00 88.81 97 CYS A C 1
ATOM 756 O O . CYS A 1 97 ? 7.676 -10.854 -5.594 1.00 88.81 97 CYS A O 1
ATOM 758 N N . LEU A 1 98 ? 6.360 -9.041 -5.470 1.00 87.56 98 LEU A N 1
ATOM 759 C CA . LEU A 1 98 ? 7.283 -8.206 -4.724 1.00 87.56 98 LEU A CA 1
ATOM 760 C C . LEU A 1 98 ? 7.102 -8.361 -3.215 1.00 87.56 98 LEU A C 1
ATOM 762 O O . LEU A 1 98 ? 8.073 -8.377 -2.463 1.00 87.56 98 LEU A O 1
ATOM 766 N N . ALA A 1 99 ? 5.852 -8.466 -2.769 1.00 87.12 99 ALA A N 1
ATOM 767 C CA . ALA A 1 99 ? 5.519 -8.691 -1.373 1.00 87.12 99 ALA A CA 1
ATOM 768 C C . ALA A 1 99 ? 4.170 -9.391 -1.262 1.00 87.12 99 ALA A C 1
ATOM 770 O O . ALA A 1 99 ? 3.241 -9.091 -2.004 1.00 87.12 99 ALA A O 1
ATOM 771 N N . SER A 1 100 ? 4.039 -10.282 -0.284 1.00 89.12 100 SER A N 1
ATOM 772 C CA . SER A 1 100 ? 2.773 -10.949 0.004 1.00 89.12 100 SER A CA 1
ATOM 773 C C . SER A 1 100 ? 2.309 -10.589 1.408 1.00 89.12 100 SER A C 1
ATOM 775 O O . SER A 1 100 ? 2.819 -11.110 2.405 1.00 89.12 100 SER A O 1
ATOM 777 N N . ILE A 1 101 ? 1.351 -9.667 1.469 1.00 87.88 101 ILE A N 1
ATOM 778 C CA . ILE A 1 101 ? 0.945 -8.933 2.664 1.00 87.88 101 ILE A CA 1
ATOM 779 C C . ILE A 1 101 ? -0.282 -9.591 3.294 1.00 87.88 101 ILE A C 1
ATOM 781 O O . ILE A 1 101 ? -1.288 -9.823 2.620 1.00 87.88 101 ILE A O 1
ATOM 785 N N . GLY A 1 102 ? -0.218 -9.858 4.598 1.00 89.25 102 GLY A N 1
ATOM 786 C CA . GLY A 1 102 ? -1.372 -10.284 5.387 1.00 89.25 102 GLY A CA 1
ATOM 787 C C . GLY A 1 102 ? -2.245 -9.094 5.780 1.00 89.25 102 GLY A C 1
ATOM 788 O O . GLY A 1 102 ? -1.758 -8.113 6.336 1.00 89.25 102 GLY A O 1
ATOM 789 N N . ILE A 1 103 ? -3.544 -9.179 5.512 1.00 89.44 103 ILE A N 1
ATOM 790 C CA . ILE A 1 103 ? -4.508 -8.171 5.951 1.00 89.44 103 ILE A CA 1
ATOM 791 C C . ILE A 1 103 ? -4.750 -8.355 7.452 1.00 89.44 103 ILE A C 1
ATOM 793 O O . ILE A 1 103 ? -5.085 -9.465 7.874 1.00 89.44 103 ILE A O 1
ATOM 797 N N . PRO A 1 104 ? -4.671 -7.288 8.267 1.00 90.00 104 PRO A N 1
ATOM 798 C CA . PRO A 1 104 ? -5.006 -7.368 9.679 1.00 90.00 104 PRO A CA 1
ATOM 799 C C . PRO A 1 104 ? -6.435 -7.881 9.862 1.00 90.00 104 PRO A C 1
ATOM 801 O O . PRO A 1 104 ? -7.359 -7.385 9.213 1.00 90.00 104 PRO A O 1
ATOM 804 N N . SER A 1 105 ? -6.652 -8.823 10.782 1.00 90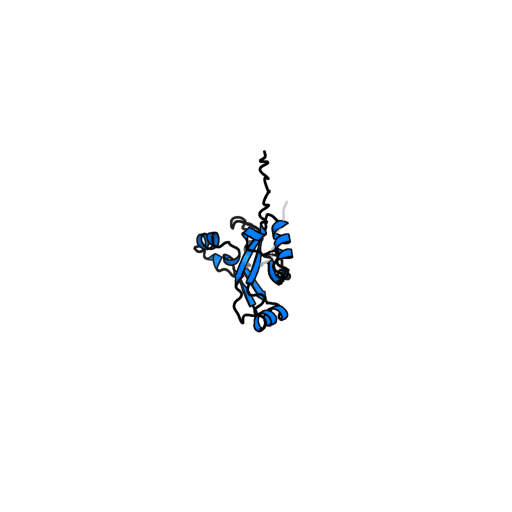.12 105 SER A N 1
ATOM 805 C CA . SER A 1 105 ? -7.954 -9.488 10.953 1.00 90.12 105 SER A CA 1
ATOM 806 C C . SER A 1 105 ? -9.112 -8.500 11.130 1.00 90.12 105 SER A C 1
ATOM 808 O O . SER A 1 105 ? -10.182 -8.687 10.558 1.00 90.12 105 SER A O 1
ATOM 810 N N . LYS A 1 106 ? -8.891 -7.388 11.847 1.00 90.06 106 LYS A N 1
ATOM 811 C CA . LYS A 1 106 ? -9.894 -6.319 12.020 1.00 90.06 106 LYS A CA 1
ATOM 812 C C . LYS A 1 106 ? -10.313 -5.685 10.686 1.00 90.06 106 LYS A C 1
ATOM 814 O O . LYS A 1 106 ? -11.498 -5.457 10.462 1.00 90.06 106 LYS A O 1
ATOM 819 N N . VAL A 1 107 ? -9.354 -5.419 9.798 1.00 89.75 107 VAL A N 1
ATOM 820 C CA . VAL A 1 107 ? -9.602 -4.860 8.458 1.00 89.75 107 VAL A CA 1
ATOM 821 C C . VAL A 1 107 ? -10.313 -5.888 7.581 1.00 89.75 107 VAL A C 1
ATOM 823 O O . VAL A 1 107 ? -11.274 -5.547 6.897 1.00 89.75 107 VAL A O 1
ATOM 826 N N . TYR A 1 108 ? -9.896 -7.155 7.656 1.00 89.44 108 TYR A N 1
ATOM 827 C CA . TYR A 1 108 ? -10.529 -8.250 6.923 1.00 89.44 108 TYR A CA 1
ATOM 828 C C . TYR A 1 108 ? -12.021 -8.388 7.265 1.00 89.44 108 TYR A C 1
ATOM 830 O O . TYR A 1 108 ? -12.859 -8.405 6.361 1.00 89.44 108 TYR A O 1
ATOM 838 N N . TRP A 1 109 ? -12.365 -8.410 8.556 1.00 88.19 109 TRP A N 1
ATOM 839 C CA . TRP A 1 109 ? -13.757 -8.506 9.002 1.00 88.19 109 TRP A CA 1
ATOM 840 C C . TRP A 1 109 ? -14.577 -7.262 8.647 1.00 88.19 109 TRP A C 1
ATOM 842 O O . TRP A 1 109 ? -15.691 -7.402 8.143 1.00 88.19 109 TRP A O 1
ATOM 852 N N . LYS A 1 110 ? -14.027 -6.048 8.812 1.00 88.62 110 LYS A N 1
ATOM 853 C CA . LYS A 1 110 ? -14.699 -4.817 8.354 1.00 88.62 110 LYS A CA 1
ATOM 854 C C . LYS A 1 110 ? -14.988 -4.861 6.855 1.00 88.62 110 LYS A C 1
ATOM 856 O O . LYS A 1 110 ? -16.089 -4.539 6.426 1.00 88.62 110 LYS A O 1
ATOM 861 N N . ARG A 1 111 ? -14.048 -5.340 6.044 1.00 88.50 111 ARG A N 1
ATOM 862 C CA . ARG A 1 111 ? -14.285 -5.509 4.608 1.00 88.50 111 ARG A CA 1
ATOM 863 C C . ARG A 1 111 ? -15.382 -6.526 4.307 1.00 88.50 111 ARG A C 1
ATOM 865 O O . ARG A 1 111 ? -16.147 -6.323 3.368 1.00 88.50 111 ARG A O 1
ATOM 872 N N . MET A 1 112 ? -15.478 -7.598 5.090 1.00 87.25 112 MET A N 1
ATOM 873 C CA . MET A 1 112 ? -16.497 -8.624 4.882 1.00 87.25 112 MET A CA 1
ATOM 874 C C . MET A 1 112 ? -17.908 -8.138 5.246 1.00 87.25 112 MET A C 1
ATOM 876 O O . MET A 1 112 ? -18.842 -8.418 4.499 1.00 87.25 112 MET A O 1
ATOM 880 N N . PHE A 1 113 ? -18.055 -7.384 6.341 1.00 87.31 113 PHE A N 1
ATOM 881 C CA . PHE A 1 113 ? -19.366 -6.992 6.873 1.00 87.31 113 PHE A CA 1
ATOM 882 C C . PHE A 1 113 ? -19.830 -5.582 6.488 1.00 87.31 113 PHE A C 1
ATOM 884 O O . PHE A 1 113 ? -21.020 -5.376 6.288 1.00 87.31 113 PHE A O 1
ATOM 891 N N . THR A 1 114 ? -18.924 -4.607 6.364 1.00 85.38 114 THR A N 1
ATOM 892 C CA . THR A 1 114 ? -19.270 -3.203 6.060 1.00 85.38 114 THR A CA 1
ATOM 893 C C . THR A 1 114 ? -18.770 -2.739 4.697 1.00 85.38 114 THR A C 1
ATOM 895 O O . THR A 1 114 ? -18.916 -1.568 4.350 1.00 85.38 114 THR A O 1
ATOM 898 N N . ASN A 1 115 ? -18.186 -3.646 3.903 1.00 83.31 115 ASN A N 1
ATOM 899 C CA . ASN A 1 115 ? -17.659 -3.362 2.566 1.00 83.31 115 ASN A CA 1
ATOM 900 C C . ASN A 1 115 ? -16.620 -2.215 2.558 1.00 83.31 115 ASN A C 1
ATOM 902 O O . ASN A 1 115 ? -16.444 -1.539 1.547 1.00 83.31 115 ASN A O 1
ATOM 906 N N . GLN A 1 116 ? -15.947 -1.976 3.691 1.00 84.69 116 GLN A N 1
ATOM 907 C CA . GLN A 1 116 ? -14.874 -0.984 3.840 1.00 84.69 116 GLN A CA 1
ATOM 908 C C . GLN A 1 116 ? -13.521 -1.557 3.393 1.00 84.69 116 GLN A C 1
ATOM 910 O O . GLN A 1 116 ? -13.364 -2.770 3.309 1.00 84.69 116 GLN A O 1
ATOM 915 N N . TYR A 1 117 ? -12.520 -0.705 3.141 1.00 85.75 117 TYR A N 1
ATOM 916 C CA . TYR A 1 117 ? -11.167 -1.128 2.728 1.00 85.75 117 TYR A CA 1
ATOM 917 C C . TYR A 1 117 ? -11.164 -2.009 1.464 1.00 85.75 117 TYR A C 1
ATOM 919 O O . TYR A 1 117 ? -10.553 -3.077 1.429 1.00 85.75 117 TYR A O 1
ATOM 927 N N . LYS A 1 118 ? -11.894 -1.592 0.423 1.00 87.38 118 LYS A N 1
ATOM 928 C CA . LYS A 1 118 ? -11.937 -2.300 -0.872 1.00 87.38 118 LYS A CA 1
ATOM 929 C C . LYS A 1 118 ? -10.644 -2.170 -1.664 1.00 87.38 118 LYS A C 1
ATOM 931 O O . LYS A 1 118 ? -10.361 -3.008 -2.514 1.00 87.38 118 LYS A O 1
ATOM 936 N N . GLU A 1 119 ? -9.883 -1.123 -1.391 1.00 89.56 119 GLU A N 1
ATOM 937 C CA . GLU A 1 119 ? -8.695 -0.755 -2.142 1.00 89.56 119 GLU A CA 1
ATOM 938 C C . GLU A 1 119 ? -7.503 -0.635 -1.196 1.00 89.56 119 GLU A C 1
ATOM 940 O O . GLU A 1 119 ? -7.636 -0.230 -0.036 1.00 89.56 119 GLU A O 1
ATOM 945 N N . LEU A 1 120 ? -6.342 -1.017 -1.714 1.00 90.94 120 LEU A N 1
ATOM 946 C CA . LEU A 1 120 ? -5.037 -0.822 -1.111 1.00 90.94 120 LEU A CA 1
ATOM 947 C C . LEU A 1 120 ? -4.312 0.266 -1.892 1.00 90.94 120 LEU A C 1
ATOM 949 O O . LEU A 1 120 ? -4.146 0.156 -3.107 1.00 90.94 120 LEU A O 1
ATOM 953 N N . PHE A 1 121 ? -3.863 1.286 -1.177 1.00 91.00 121 PHE A N 1
ATOM 954 C CA . PHE A 1 121 ? -2.995 2.324 -1.706 1.00 91.00 121 PHE A CA 1
ATOM 955 C C . PHE A 1 121 ? -1.552 1.880 -1.505 1.00 91.00 121 PHE A C 1
ATOM 957 O O . PHE A 1 121 ? -1.160 1.541 -0.392 1.00 91.00 121 PHE A O 1
ATOM 964 N N . ILE A 1 122 ? -0.769 1.840 -2.573 1.00 91.06 122 ILE A N 1
ATOM 965 C CA . ILE A 1 122 ? 0.630 1.431 -2.546 1.00 91.06 122 ILE A CA 1
ATOM 966 C C . ILE A 1 122 ? 1.476 2.673 -2.791 1.00 91.06 122 ILE A C 1
ATOM 968 O O . ILE A 1 122 ? 1.440 3.267 -3.866 1.00 91.06 122 ILE A O 1
ATOM 972 N N . ILE A 1 123 ? 2.246 3.061 -1.784 1.00 89.56 123 ILE A N 1
ATOM 973 C CA . ILE A 1 123 ? 3.207 4.149 -1.872 1.00 89.56 123 ILE A CA 1
ATOM 974 C C . ILE A 1 123 ? 4.542 3.550 -2.283 1.00 89.56 123 ILE A C 1
ATOM 976 O O . ILE A 1 123 ? 5.052 2.631 -1.643 1.00 89.56 123 ILE A O 1
ATOM 980 N N . SER A 1 124 ? 5.139 4.084 -3.336 1.00 86.69 124 SER A N 1
ATOM 981 C CA . SER A 1 124 ? 6.502 3.735 -3.723 1.00 86.69 124 SER A CA 1
ATOM 982 C C . SER A 1 124 ? 7.273 4.984 -4.129 1.00 86.69 124 SER A C 1
ATOM 984 O O . SER A 1 124 ? 6.659 5.987 -4.483 1.00 86.69 124 SER A O 1
ATOM 986 N N . PRO A 1 125 ? 8.610 4.974 -4.053 1.00 83.44 125 PRO A N 1
ATOM 987 C CA . PRO A 1 125 ? 9.397 6.027 -4.665 1.00 83.44 125 PRO A CA 1
ATOM 988 C C . PRO A 1 125 ? 9.160 6.050 -6.180 1.00 83.44 125 PRO A C 1
ATOM 990 O O . PRO A 1 125 ? 8.989 5.009 -6.824 1.00 83.44 125 PRO A O 1
ATOM 993 N N . GLU A 1 126 ? 9.164 7.253 -6.738 1.00 73.19 126 GLU A N 1
ATOM 994 C CA . GLU A 1 126 ? 9.249 7.540 -8.161 1.00 73.19 126 GLU A CA 1
ATOM 995 C C . GLU A 1 126 ? 10.666 7.162 -8.610 1.00 73.19 126 GLU A C 1
ATOM 997 O O . GLU A 1 126 ? 11.587 7.970 -8.651 1.00 73.19 126 GLU A O 1
ATOM 1002 N N . SER A 1 127 ? 10.897 5.869 -8.807 1.00 57.22 127 SER A N 1
ATOM 1003 C CA . SER A 1 127 ? 12.147 5.355 -9.355 1.00 57.22 127 SER A CA 1
ATOM 1004 C C . SER A 1 127 ? 11.823 4.652 -10.658 1.00 57.22 127 SER A C 1
ATOM 1006 O O . SER A 1 127 ? 11.103 3.648 -10.667 1.00 57.22 127 SER A O 1
ATOM 1008 N N . SER A 1 128 ? 12.349 5.196 -11.756 1.00 49.59 128 SER A N 1
ATOM 1009 C CA . SER A 1 128 ? 12.429 4.484 -13.028 1.00 49.59 128 SER A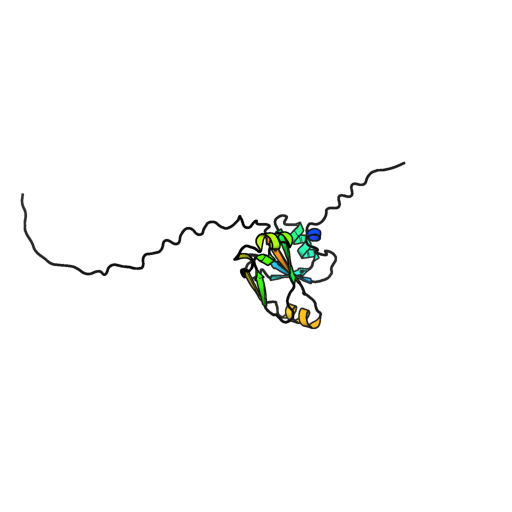 CA 1
ATOM 1010 C C . SER A 1 128 ? 13.099 3.121 -12.810 1.00 49.59 128 SER A C 1
ATOM 1012 O O . SER A 1 128 ? 14.011 3.018 -11.984 1.00 49.59 128 SER A O 1
ATOM 1014 N N . PRO A 1 129 ? 12.694 2.073 -13.549 1.00 53.09 129 PRO A N 1
ATOM 1015 C CA . PRO A 1 129 ? 13.326 0.750 -13.489 1.00 53.09 129 PRO A CA 1
ATOM 1016 C C . PRO A 1 129 ? 14.838 0.753 -13.803 1.00 53.09 129 PRO A C 1
ATOM 1018 O O . PRO A 1 129 ? 15.501 -0.254 -13.570 1.00 53.09 129 PRO A O 1
ATOM 1021 N N . GLU A 1 130 ? 15.391 1.873 -14.276 1.00 46.34 130 GLU A N 1
ATOM 1022 C CA . GLU A 1 130 ? 16.833 2.100 -14.445 1.00 46.34 130 GLU A CA 1
ATOM 1023 C C . GLU A 1 130 ? 17.624 2.131 -13.134 1.00 46.34 130 GLU A C 1
ATOM 1025 O O . GLU A 1 130 ? 18.813 1.843 -13.145 1.00 46.34 130 GLU A O 1
ATOM 1030 N N . ASN A 1 131 ? 16.990 2.395 -11.987 1.00 43.09 131 ASN A N 1
ATOM 1031 C CA . ASN A 1 131 ? 17.676 2.367 -10.692 1.00 43.09 131 ASN A CA 1
ATOM 1032 C C . ASN A 1 131 ? 17.680 0.940 -10.108 1.00 43.09 131 ASN A C 1
ATOM 1034 O O . ASN A 1 131 ? 17.213 0.674 -8.996 1.00 43.09 131 ASN A O 1
ATOM 1038 N N . SER A 1 132 ? 18.142 -0.017 -10.912 1.00 43.84 132 SER A N 1
ATOM 1039 C CA . SER A 1 132 ? 18.546 -1.321 -10.395 1.00 43.84 132 SER A CA 1
ATOM 1040 C C . SER A 1 132 ? 19.821 -1.105 -9.578 1.00 43.84 132 SER A C 1
ATOM 1042 O O . SER A 1 132 ? 20.728 -0.439 -10.070 1.00 43.84 132 SER A O 1
ATOM 1044 N N . PRO A 1 133 ? 19.951 -1.629 -8.346 1.00 46.97 133 PRO A N 1
ATOM 1045 C CA . PRO A 1 133 ? 21.269 -1.713 -7.743 1.00 46.97 133 PRO A CA 1
ATOM 1046 C C . PRO A 1 133 ? 22.107 -2.650 -8.622 1.00 46.97 133 PRO A C 1
ATOM 1048 O O . PRO A 1 133 ? 21.980 -3.867 -8.534 1.00 46.97 133 PRO A O 1
ATOM 1051 N N . GLU A 1 134 ? 22.969 -2.080 -9.463 1.00 43.53 134 GLU A N 1
ATOM 1052 C CA . GLU A 1 134 ? 24.000 -2.783 -10.243 1.00 43.53 134 GLU A CA 1
ATOM 1053 C C . GLU A 1 134 ? 25.004 -3.550 -9.365 1.00 43.53 134 GLU A C 1
ATOM 1055 O O . GLU A 1 134 ? 25.895 -4.224 -9.871 1.00 43.53 134 GLU A O 1
ATOM 1060 N N . ASN A 1 135 ? 24.858 -3.524 -8.039 1.00 47.75 135 ASN A N 1
ATOM 1061 C CA . ASN A 1 135 ? 25.726 -4.262 -7.140 1.00 47.75 135 ASN A CA 1
ATOM 1062 C C . ASN A 1 135 ? 25.225 -5.698 -6.906 1.00 47.75 135 ASN A C 1
ATOM 1064 O O . ASN A 1 135 ? 24.850 -6.083 -5.802 1.00 47.75 135 ASN A O 1
ATOM 1068 N N . SER A 1 136 ? 25.188 -6.488 -7.978 1.00 52.28 136 SER A N 1
ATOM 1069 C CA . SER A 1 136 ? 25.228 -7.957 -7.914 1.00 52.28 136 SER A CA 1
ATOM 1070 C C . SER A 1 136 ? 26.510 -8.453 -8.582 1.00 52.28 136 SER A C 1
ATOM 1072 O O . SER A 1 136 ? 26.493 -9.358 -9.408 1.00 52.28 136 SER A O 1
ATOM 1074 N N . GLN A 1 137 ? 27.638 -7.829 -8.252 1.00 57.09 137 GLN A N 1
ATOM 1075 C CA . GLN A 1 137 ? 28.965 -8.350 -8.548 1.00 57.09 137 GLN A CA 1
ATOM 1076 C C . GLN A 1 137 ? 29.674 -8.517 -7.209 1.00 57.09 137 GLN A C 1
ATOM 1078 O O . GLN A 1 137 ? 30.123 -7.541 -6.625 1.00 57.09 137 GLN A O 1
ATOM 1083 N N . ASN A 1 138 ? 29.633 -9.737 -6.669 1.00 51.56 138 ASN A N 1
ATOM 1084 C CA . ASN A 1 138 ? 30.706 -10.381 -5.898 1.00 51.56 138 ASN A CA 1
ATOM 1085 C C . ASN A 1 138 ? 30.134 -11.549 -5.086 1.00 51.56 138 ASN A C 1
ATOM 1087 O O . ASN A 1 138 ? 30.093 -11.538 -3.859 1.00 51.56 138 ASN A O 1
ATOM 1091 N N . THR A 1 139 ? 29.738 -12.610 -5.782 1.00 49.00 139 THR A N 1
ATOM 1092 C CA . THR A 1 139 ? 29.927 -13.958 -5.244 1.00 49.00 139 THR A CA 1
ATOM 1093 C C . THR A 1 139 ? 30.971 -14.618 -6.125 1.00 49.00 139 THR A C 1
ATOM 1095 O O . THR A 1 139 ? 30.655 -15.133 -7.196 1.00 49.00 139 THR A O 1
ATOM 1098 N N . THR A 1 140 ? 32.237 -14.542 -5.719 1.00 55.53 140 THR A N 1
ATOM 1099 C CA . THR A 1 140 ? 33.267 -15.429 -6.257 1.00 55.53 140 THR A CA 1
ATOM 1100 C C . THR A 1 140 ? 32.825 -16.866 -5.962 1.00 55.53 140 THR A C 1
ATOM 1102 O O . THR A 1 140 ? 32.572 -17.189 -4.798 1.00 55.53 140 THR A O 1
ATOM 1105 N N . PRO A 1 141 ? 32.663 -17.743 -6.970 1.00 53.56 141 PRO A N 1
ATOM 1106 C CA . PRO A 1 141 ? 32.395 -19.146 -6.704 1.00 53.56 141 PRO A CA 1
ATOM 1107 C C . PRO A 1 141 ? 33.635 -19.734 -6.025 1.00 53.56 141 PRO A C 1
ATOM 1109 O O . PRO A 1 141 ? 34.680 -19.897 -6.652 1.00 53.56 141 PRO A O 1
ATOM 1112 N N . SER A 1 142 ? 33.538 -20.020 -4.727 1.00 51.72 142 SER A N 1
ATOM 1113 C CA . SER A 1 142 ? 34.552 -20.815 -4.039 1.00 51.72 142 SER A CA 1
ATOM 1114 C C . SER A 1 142 ? 34.480 -22.237 -4.600 1.00 51.72 142 SER A C 1
ATOM 1116 O O . SER A 1 142 ? 33.507 -22.962 -4.385 1.00 51.72 142 SER A O 1
ATOM 1118 N N . SER A 1 143 ? 35.469 -22.578 -5.424 1.00 52.16 143 SER A N 1
ATOM 1119 C CA . SER A 1 143 ? 35.617 -23.856 -6.120 1.00 52.16 143 SER A CA 1
ATOM 1120 C C . SER A 1 143 ? 35.500 -25.047 -5.155 1.00 52.16 143 SER A C 1
ATOM 1122 O O . SER A 1 143 ? 36.201 -25.119 -4.151 1.00 52.16 143 SER A O 1
ATOM 1124 N N . THR A 1 144 ? 34.606 -25.988 -5.470 1.00 62.06 144 THR A N 1
ATOM 1125 C CA . THR A 1 144 ? 34.242 -27.169 -4.657 1.00 62.06 144 THR A CA 1
ATOM 1126 C C . THR A 1 144 ? 35.185 -28.378 -4.824 1.00 62.06 144 THR A C 1
ATOM 1128 O O . THR A 1 144 ? 34.890 -29.452 -4.317 1.00 62.06 144 THR A O 1
ATOM 1131 N N . PHE A 1 145 ? 36.357 -28.257 -5.452 1.00 55.84 145 PHE A N 1
ATOM 1132 C CA . PHE A 1 145 ? 37.303 -29.383 -5.525 1.00 55.84 145 PHE A CA 1
ATOM 1133 C C . PHE A 1 145 ? 38.595 -29.079 -4.769 1.00 55.84 145 PHE A C 1
ATOM 1135 O O . PHE A 1 145 ? 39.521 -28.478 -5.306 1.00 55.84 145 PHE A O 1
ATOM 1142 N N . ALA A 1 146 ? 38.656 -29.519 -3.511 1.00 54.28 146 ALA A N 1
ATOM 1143 C CA . ALA A 1 146 ? 39.924 -29.697 -2.815 1.00 54.28 146 ALA A CA 1
ATOM 1144 C C . ALA A 1 146 ? 40.634 -30.928 -3.412 1.00 54.28 146 ALA A C 1
ATOM 1146 O O . ALA A 1 146 ? 40.052 -32.016 -3.370 1.00 54.28 146 ALA A O 1
ATOM 1147 N N . PRO A 1 147 ? 41.853 -30.816 -3.972 1.00 46.03 147 PRO A N 1
ATOM 1148 C CA . PRO A 1 147 ? 42.645 -31.996 -4.260 1.00 46.03 147 PRO A CA 1
ATOM 1149 C C . PRO A 1 147 ? 43.090 -32.630 -2.940 1.00 46.03 147 PRO A C 1
ATOM 1151 O O . PRO A 1 147 ? 43.698 -32.004 -2.072 1.00 46.03 147 PRO A O 1
ATOM 1154 N N . GLU A 1 148 ? 42.710 -33.891 -2.822 1.00 45.06 148 GLU A N 1
ATOM 1155 C CA . GLU A 1 148 ? 43.051 -34.848 -1.788 1.00 45.06 148 GLU A CA 1
ATOM 1156 C C . GLU A 1 148 ? 44.541 -34.793 -1.402 1.00 45.06 148 GLU A C 1
ATOM 1158 O O . GLU A 1 148 ? 45.438 -34.984 -2.222 1.00 45.06 148 GLU A O 1
ATOM 1163 N N . ALA A 1 149 ? 44.801 -34.545 -0.118 1.00 54.59 149 ALA A N 1
ATOM 1164 C CA . ALA A 1 149 ? 46.125 -34.621 0.476 1.00 54.59 149 ALA A CA 1
ATOM 1165 C C . ALA A 1 149 ? 46.615 -36.076 0.499 1.00 54.59 149 ALA A C 1
ATOM 1167 O O . ALA A 1 149 ? 46.332 -36.800 1.450 1.00 54.59 149 ALA A O 1
ATOM 1168 N N . ARG A 1 150 ? 47.360 -36.517 -0.524 1.00 49.31 150 ARG A N 1
ATOM 1169 C CA . ARG A 1 150 ? 48.155 -37.759 -0.471 1.00 49.31 150 ARG A CA 1
ATOM 1170 C C . ARG A 1 150 ? 49.386 -37.698 -1.370 1.00 49.31 150 ARG A C 1
ATOM 1172 O O . ARG A 1 150 ? 49.286 -38.000 -2.552 1.00 49.31 150 ARG A O 1
ATOM 1179 N N . HIS A 1 151 ? 50.547 -37.418 -0.783 1.00 47.50 151 HIS A N 1
ATOM 1180 C CA . HIS A 1 151 ? 51.719 -38.303 -0.867 1.00 47.50 151 HIS A CA 1
ATOM 1181 C C . HIS A 1 151 ? 52.906 -37.672 -0.134 1.00 47.50 151 HIS A C 1
ATOM 1183 O O . HIS A 1 151 ? 53.519 -36.729 -0.622 1.00 47.50 151 HIS A O 1
ATOM 1189 N N . ALA A 1 152 ? 53.254 -38.235 1.020 1.00 56.78 152 ALA A N 1
ATOM 1190 C CA . ALA A 1 152 ? 54.631 -38.220 1.493 1.00 56.78 152 ALA A CA 1
ATOM 1191 C C . ALA A 1 152 ? 55.342 -39.449 0.905 1.00 56.78 152 ALA A C 1
ATOM 1193 O O . ALA A 1 152 ? 54.775 -40.544 0.948 1.00 56.78 152 ALA A O 1
ATOM 1194 N N . PRO A 1 153 ? 56.557 -39.289 0.368 1.00 52.19 153 PRO A N 1
ATOM 1195 C CA . PRO A 1 153 ? 57.527 -40.383 0.326 1.00 52.19 153 PRO A CA 1
ATOM 1196 C C . PRO A 1 153 ? 58.910 -39.887 0.854 1.00 52.19 153 PRO A C 1
ATOM 1198 O O . PRO A 1 153 ? 59.006 -38.735 1.280 1.00 52.19 153 PRO A O 1
ATOM 1201 N N . PRO A 1 154 ? 59.942 -40.742 1.009 1.00 49.88 154 PRO A N 1
ATOM 1202 C CA . PRO A 1 154 ? 60.569 -40.999 2.305 1.00 49.88 154 PRO A CA 1
ATOM 1203 C C . PRO A 1 154 ? 62.018 -40.470 2.417 1.00 49.88 154 PRO A C 1
ATOM 1205 O O . PRO A 1 154 ? 62.535 -39.798 1.536 1.00 49.88 154 PRO A O 1
ATOM 1208 N N . GLN A 1 155 ? 62.630 -40.789 3.560 1.00 47.75 155 GLN A N 1
ATOM 1209 C CA . GLN A 1 155 ? 63.980 -40.488 4.062 1.00 47.75 155 GLN A CA 1
ATOM 1210 C C . GLN A 1 155 ? 65.182 -40.747 3.117 1.00 47.75 155 GLN A C 1
ATOM 1212 O O . GLN A 1 155 ? 65.133 -41.653 2.290 1.00 47.75 155 GLN A O 1
ATOM 1217 N N . GLY A 1 156 ? 66.304 -40.058 3.400 1.00 42.72 156 GLY A N 1
ATOM 1218 C CA . GLY A 1 156 ? 67.694 -40.396 3.004 1.00 42.72 156 GLY A CA 1
ATOM 1219 C C . GLY A 1 156 ? 68.460 -39.162 2.493 1.00 42.72 156 GLY A C 1
ATOM 1220 O O . GLY A 1 156 ? 68.086 -38.640 1.456 1.00 42.72 156 GLY A O 1
ATOM 1221 N N . GLN A 1 157 ? 69.288 -38.476 3.297 1.00 47.44 157 GLN A N 1
ATOM 1222 C CA . GLN A 1 157 ? 70.726 -38.695 3.586 1.00 47.44 157 GLN A CA 1
ATOM 1223 C C . GLN A 1 157 ? 71.674 -38.180 2.474 1.00 47.44 157 GLN A C 1
ATOM 1225 O O . GLN A 1 157 ? 71.326 -38.245 1.305 1.00 47.44 157 GLN A O 1
ATOM 1230 N N . GLU A 1 158 ? 72.864 -37.725 2.904 1.00 43.41 158 GLU A N 1
ATOM 1231 C CA . GLU A 1 158 ? 74.094 -37.339 2.166 1.00 43.41 158 GLU A CA 1
ATOM 1232 C C . GLU A 1 158 ? 74.305 -35.813 2.035 1.00 43.41 158 GLU A C 1
ATOM 1234 O O . GLU A 1 158 ? 73.563 -35.127 1.344 1.00 43.41 158 GLU A O 1
ATOM 1239 N N . ASP A 1 159 ? 75.082 -35.166 2.913 1.00 48.00 159 ASP A N 1
ATOM 1240 C CA . ASP A 1 159 ? 76.556 -35.083 3.083 1.00 48.00 159 ASP A CA 1
ATOM 1241 C C . ASP A 1 159 ? 77.092 -33.757 2.496 1.00 48.00 159 ASP A C 1
ATOM 1243 O O . ASP A 1 159 ? 76.562 -33.252 1.508 1.00 48.00 159 ASP A O 1
ATOM 1247 N N . GLY A 1 160 ? 78.082 -33.145 3.163 1.00 38.12 160 GLY A N 1
ATOM 1248 C CA . GLY A 1 160 ? 78.777 -31.926 2.696 1.00 38.12 160 GLY A CA 1
ATOM 1249 C C . GLY A 1 160 ? 79.625 -32.213 1.442 1.00 38.12 160 GLY A C 1
ATOM 1250 O O . GLY A 1 160 ? 79.468 -33.289 0.870 1.00 38.12 160 GLY A O 1
ATOM 1251 N N . PRO A 1 161 ? 80.564 -31.353 0.981 1.00 58.84 161 PRO A N 1
ATOM 1252 C CA . PRO A 1 161 ? 81.303 -30.261 1.645 1.00 58.84 161 PRO A CA 1
ATOM 1253 C C . PRO A 1 161 ? 81.286 -28.963 0.765 1.00 58.84 161 PRO A C 1
ATOM 1255 O O . PRO A 1 161 ? 80.469 -28.881 -0.148 1.00 58.84 161 PRO A O 1
ATOM 1258 N N . SER A 1 162 ? 82.035 -27.865 0.946 1.00 42.50 162 SER A N 1
ATOM 1259 C CA . SER A 1 162 ? 83.345 -27.537 1.542 1.00 42.50 162 SER A CA 1
ATOM 1260 C C . SER A 1 162 ? 83.361 -26.106 2.077 1.00 42.50 162 SER A C 1
ATOM 1262 O O . SER A 1 162 ? 82.619 -25.264 1.525 1.00 42.50 162 SER A O 1
#

Organism: NCBI:txid1504668

Radius of gyration: 29.2 Å; chains: 1; bounding box: 103×90×34 Å

Foldseek 3Di:
DDDDPPPPPPPVQVLVVAVQDLPDPAWEWEAEQVPPPPRIDTDHSNVVSVVCSVDVQKDKFKDFDDQPDQKDFDAQLRRDDPVVSVVCVPPPRRRPGRDIDGHDPVQNVCCHPVVGHRMYIYMYGNDDPVPDPPPPPDDDPPDPDDPDDDDDDDDDDDDDDD

pLDDT: mean 73.6, std 17.85, range [37.84, 92.0]